Protein AF-A0A143CAZ8-F1 (afdb_monomer)

Radius of gyration: 18.34 Å; Cα contacts (8 Å, |Δi|>4): 83; chains: 1; bounding box: 39×35×57 Å

Mean predicted aligned error: 10.57 Å

Sequence (119 aa):
MKRHLSFVVVAGWGLLNALLLTVLVVYGENTMVYWLWGSVVVVLELAALLVLVSSRAGPDQHVRYRVPDRSAGAVAPAAFGFLLVALSFVYGWWLLAVAGPVLLVAAALAVRGTTAREE

Secondary structure (DSSP, 8-state):
-GGGHHHHHHHHHHHHHHHHHHHHHHTT--HHHHHHHHHHHHHHHHHHHHHHHHHHHS-SS-------GGGHHHHHHHHHHHHHHHHHHHH-GGGHHHHHHHHHHHHHHHHHHHH----

Foldseek 3Di:
DVLLPVLCVLLVVLVVLVVVLVVCVVVVDDPLVNLVSVVVSVVSNVVSVVSVVVSVPDDPDDDPPPDLCQLVVLPVLCVVLVVLVSCCVRVHDVSPVVSVVSNVVSVVSNVRSPPPDDD

pLDDT: mean 81.14, std 13.68, range [37.28, 95.69]

Nearest PDB structures (foldseek):
  3zsu-assembly1_A  TM=3.885E-01  e=9.325E+00  Thermosynechococcus vestitus BP-1

Solvent-accessible surface area (backbone atoms only — not comparable to full-atom values): 6521 Å² total; per-residue (Å²): 117,79,78,46,48,68,27,52,53,36,36,52,52,18,51,53,46,46,53,51,48,50,51,43,58,74,70,64,60,58,72,68,58,51,53,55,53,49,50,52,28,53,51,31,42,52,50,17,52,51,44,46,51,50,54,67,71,50,81,88,74,92,68,90,69,81,68,82,61,49,44,58,78,14,50,61,40,34,54,52,15,54,50,33,51,60,45,18,80,77,78,36,69,72,39,43,73,58,17,50,59,36,36,49,50,14,50,52,37,36,52,58,35,68,64,77,66,93,127

Structure (mmCIF, N/CA/C/O backbone):
data_AF-A0A143CAZ8-F1
#
_entry.id   AF-A0A143CAZ8-F1
#
loop_
_atom_site.group_PDB
_atom_site.id
_atom_site.type_symbol
_atom_site.label_atom_id
_atom_site.label_alt_id
_atom_site.label_comp_id
_atom_site.label_asym_id
_atom_site.label_entity_id
_atom_site.label_seq_id
_atom_site.pdbx_PDB_ins_code
_atom_site.Cartn_x
_atom_site.Cartn_y
_atom_site.Cartn_z
_atom_site.occupancy
_atom_site.B_iso_or_equiv
_atom_site.auth_seq_id
_atom_site.auth_comp_id
_atom_site.auth_asym_id
_atom_site.auth_atom_id
_atom_site.pdbx_PDB_model_num
ATOM 1 N N . MET A 1 1 ? 18.194 -15.997 3.824 1.00 51.91 1 MET A N 1
ATOM 2 C CA . MET A 1 1 ? 17.493 -15.002 4.677 1.00 51.91 1 MET A CA 1
ATOM 3 C C . MET A 1 1 ? 17.522 -13.572 4.125 1.00 51.91 1 MET A C 1
ATOM 5 O O . MET A 1 1 ? 16.481 -12.935 4.155 1.00 51.91 1 MET A O 1
ATOM 9 N N . LYS A 1 2 ? 18.635 -13.061 3.563 1.00 58.47 2 LYS A N 1
ATOM 10 C CA . LYS A 1 2 ? 18.715 -11.672 3.039 1.00 58.47 2 LYS A CA 1
ATOM 11 C C . LYS A 1 2 ? 17.660 -11.312 1.969 1.00 58.47 2 LYS A C 1
ATOM 13 O O . LYS A 1 2 ? 17.234 -10.168 1.905 1.00 58.47 2 LYS A O 1
ATOM 18 N N . ARG A 1 3 ? 17.194 -12.290 1.180 1.00 61.84 3 ARG A N 1
ATOM 19 C CA . ARG A 1 3 ? 16.249 -12.115 0.054 1.00 61.84 3 ARG A CA 1
ATOM 20 C C . ARG A 1 3 ? 14.843 -11.631 0.459 1.00 61.84 3 ARG A C 1
ATOM 22 O O . ARG A 1 3 ? 14.138 -11.063 -0.368 1.00 61.84 3 ARG A O 1
ATOM 29 N N . HIS A 1 4 ? 14.456 -11.818 1.724 1.00 72.06 4 HIS A N 1
ATOM 30 C CA . HIS A 1 4 ? 13.154 -11.390 2.254 1.00 72.06 4 HIS A CA 1
ATOM 31 C C . HIS A 1 4 ? 13.267 -10.264 3.284 1.00 72.06 4 HIS A C 1
ATOM 33 O O . HIS A 1 4 ? 12.268 -9.917 3.900 1.00 72.06 4 HIS A O 1
ATOM 39 N N . LEU A 1 5 ? 14.455 -9.684 3.484 1.00 80.31 5 LEU A N 1
ATOM 40 C CA . LEU A 1 5 ? 14.646 -8.657 4.508 1.00 80.31 5 LEU A CA 1
ATOM 41 C C . LEU A 1 5 ? 13.765 -7.429 4.235 1.00 80.31 5 LEU A C 1
ATOM 43 O O . LEU A 1 5 ? 13.104 -6.944 5.143 1.00 80.31 5 LEU A O 1
ATOM 47 N N . SER A 1 6 ? 13.657 -7.009 2.972 1.00 79.62 6 SER A N 1
ATOM 48 C CA . SER A 1 6 ? 12.751 -5.930 2.559 1.00 79.62 6 SER A CA 1
ATOM 49 C C . SER A 1 6 ? 11.281 -6.263 2.829 1.00 79.62 6 SER A C 1
ATOM 51 O O . SER A 1 6 ? 10.556 -5.419 3.339 1.00 79.62 6 SER A O 1
ATOM 53 N N . PHE A 1 7 ? 10.849 -7.500 2.556 1.00 84.38 7 PHE A N 1
ATOM 54 C CA . PHE A 1 7 ? 9.494 -7.953 2.889 1.00 84.38 7 PHE A CA 1
ATOM 55 C C . PHE A 1 7 ? 9.236 -7.880 4.397 1.00 84.38 7 PHE A C 1
ATOM 57 O O . PHE A 1 7 ? 8.233 -7.313 4.812 1.00 84.38 7 PHE A O 1
ATOM 64 N N . VAL A 1 8 ? 10.155 -8.409 5.210 1.00 86.62 8 VAL A N 1
ATOM 65 C CA . VAL A 1 8 ? 10.025 -8.426 6.675 1.00 86.62 8 VAL A CA 1
ATOM 66 C C . VAL A 1 8 ? 9.945 -7.009 7.239 1.00 86.62 8 VAL A C 1
ATOM 68 O O . VAL A 1 8 ? 9.150 -6.768 8.139 1.00 86.62 8 VAL A O 1
ATOM 71 N N . VAL A 1 9 ? 10.720 -6.064 6.700 1.00 86.75 9 VAL A N 1
ATOM 72 C CA . VAL A 1 9 ? 10.666 -4.657 7.125 1.00 86.75 9 VAL A CA 1
ATOM 73 C C . VAL A 1 9 ? 9.305 -4.038 6.803 1.00 86.75 9 VAL A C 1
ATOM 75 O O . VAL A 1 9 ? 8.698 -3.432 7.682 1.00 86.75 9 VAL A O 1
ATOM 78 N N . VAL A 1 10 ? 8.802 -4.211 5.577 1.00 87.06 10 VAL A N 1
ATOM 79 C CA . VAL A 1 10 ? 7.518 -3.615 5.165 1.00 87.06 10 VAL A CA 1
ATOM 80 C C . VAL A 1 10 ? 6.341 -4.266 5.901 1.00 87.06 10 VAL A C 1
ATOM 82 O O . VAL A 1 10 ? 5.496 -3.548 6.425 1.00 87.06 10 VAL A O 1
ATOM 85 N N . ALA A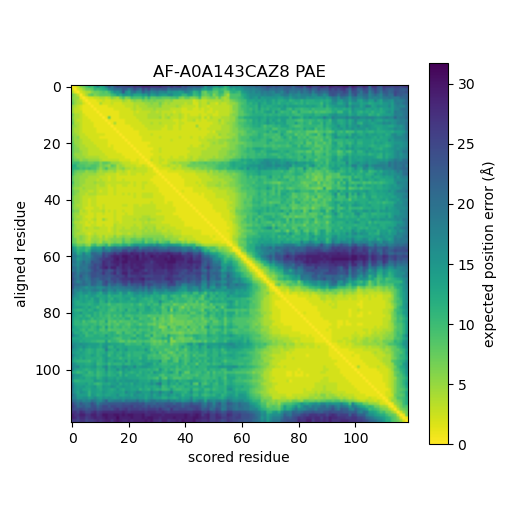 1 11 ? 6.320 -5.597 6.022 1.00 87.94 11 ALA A N 1
ATOM 86 C CA . ALA A 1 11 ? 5.291 -6.327 6.767 1.00 87.94 11 ALA A CA 1
ATOM 87 C C . ALA A 1 11 ? 5.333 -6.011 8.270 1.00 87.94 11 ALA A C 1
ATOM 89 O O . ALA A 1 11 ? 4.304 -5.776 8.892 1.00 87.94 11 ALA A O 1
ATOM 90 N N . GLY A 1 12 ? 6.527 -5.950 8.868 1.00 89.81 12 GLY A N 1
ATOM 91 C CA . GLY A 1 12 ? 6.685 -5.566 10.272 1.00 89.81 12 GLY A CA 1
ATOM 92 C C . GLY A 1 12 ? 6.188 -4.145 10.539 1.00 89.81 12 GLY A C 1
ATOM 93 O O . GLY A 1 12 ? 5.535 -3.895 11.551 1.00 89.81 12 GLY A O 1
ATOM 94 N N . TRP A 1 13 ? 6.437 -3.223 9.606 1.00 90.19 13 TRP A N 1
ATOM 95 C CA . TRP A 1 13 ? 5.903 -1.867 9.678 1.00 90.19 13 TRP A CA 1
ATOM 96 C C . TRP A 1 13 ? 4.374 -1.833 9.527 1.00 90.19 13 TRP A C 1
ATOM 98 O O . TRP A 1 13 ? 3.707 -1.141 10.297 1.00 90.19 13 TRP A O 1
ATOM 108 N N . GLY A 1 14 ? 3.807 -2.604 8.593 1.00 90.88 14 GLY A N 1
ATOM 109 C CA . GLY A 1 14 ? 2.357 -2.775 8.428 1.00 90.88 14 GLY A CA 1
ATOM 110 C C . GLY A 1 14 ? 1.677 -3.285 9.700 1.00 90.88 14 GLY A C 1
ATOM 111 O O . GLY A 1 14 ? 0.751 -2.649 10.205 1.00 90.88 14 GLY A O 1
ATOM 112 N N . LEU A 1 15 ? 2.222 -4.346 10.298 1.00 92.00 15 LEU A N 1
ATOM 113 C CA . LEU A 1 15 ? 1.742 -4.923 11.556 1.00 92.00 15 LEU A CA 1
ATOM 114 C C . LEU A 1 15 ? 1.800 -3.943 12.732 1.00 92.00 15 LEU A C 1
ATOM 116 O O . LEU A 1 15 ? 0.849 -3.868 13.511 1.00 92.00 15 LEU A O 1
ATOM 120 N N . LEU A 1 16 ? 2.879 -3.165 12.864 1.00 92.69 16 LEU A N 1
ATOM 121 C CA . LEU A 1 16 ? 2.966 -2.134 13.901 1.00 92.69 16 LEU A CA 1
ATOM 122 C C . LEU A 1 16 ? 1.857 -1.085 13.732 1.00 92.69 16 LEU A C 1
ATOM 124 O O . LEU A 1 16 ? 1.221 -0.694 14.710 1.00 92.69 16 LEU A O 1
ATOM 128 N N . ASN A 1 17 ? 1.580 -0.667 12.494 1.00 92.88 17 ASN A N 1
ATOM 129 C CA . ASN A 1 17 ? 0.487 0.261 12.209 1.00 92.88 17 ASN A CA 1
ATOM 130 C C . ASN A 1 17 ? -0.889 -0.369 12.482 1.00 92.88 17 ASN A C 1
ATOM 132 O O . ASN A 1 17 ? -1.774 0.315 12.987 1.00 92.88 17 ASN A O 1
ATOM 136 N N . ALA A 1 18 ? -1.070 -1.667 12.223 1.00 91.19 18 ALA A N 1
ATOM 137 C CA . ALA A 1 18 ? -2.299 -2.385 12.566 1.00 91.19 18 ALA A CA 1
ATOM 138 C C . ALA A 1 18 ? -2.530 -2.442 14.087 1.00 91.1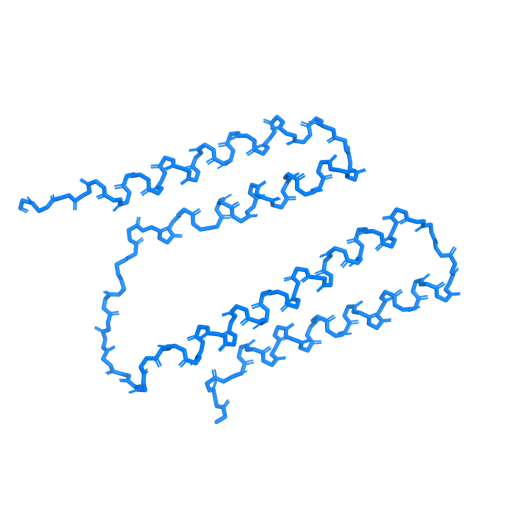9 18 ALA A C 1
ATOM 140 O O . ALA A 1 18 ? -3.658 -2.292 14.563 1.00 91.19 18 ALA A O 1
ATOM 141 N N . LEU A 1 19 ? -1.455 -2.600 14.864 1.00 94.81 19 LEU A N 1
ATOM 142 C CA . LEU A 1 19 ? -1.517 -2.548 16.322 1.00 94.81 19 LEU A CA 1
ATOM 1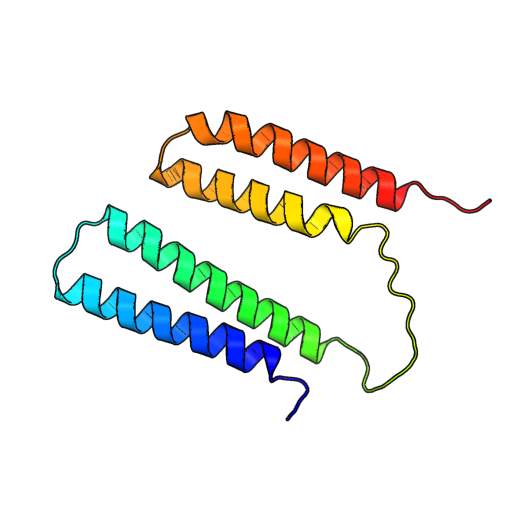43 C C . LEU A 1 19 ? -1.913 -1.149 16.810 1.00 94.81 19 LEU A C 1
ATOM 145 O O . LEU A 1 19 ? -2.796 -1.028 17.656 1.00 94.81 19 LEU A O 1
ATOM 149 N N . LEU A 1 20 ? -1.338 -0.091 16.234 1.00 90.75 20 LEU A N 1
ATOM 150 C CA . LEU A 1 20 ? -1.735 1.288 16.539 1.00 90.75 20 LEU A CA 1
ATOM 151 C C . LEU A 1 20 ? -3.193 1.572 16.151 1.00 90.75 20 LEU A C 1
ATOM 153 O O . LEU A 1 20 ? -3.923 2.173 16.935 1.00 90.75 20 LEU A O 1
ATOM 157 N N . LEU A 1 21 ? -3.656 1.077 15.000 1.00 92.38 21 LEU A N 1
ATOM 158 C CA . LEU A 1 21 ? -5.067 1.152 14.615 1.00 92.38 21 LEU A CA 1
ATOM 159 C C . LEU A 1 21 ? -5.964 0.451 15.643 1.00 92.38 21 LEU A C 1
ATOM 161 O O . LEU A 1 21 ? -7.004 0.987 16.011 1.00 92.38 21 LEU A O 1
ATOM 165 N N . THR A 1 22 ? -5.549 -0.709 16.157 1.00 92.50 22 THR A N 1
ATOM 166 C CA . THR A 1 22 ? -6.289 -1.418 17.213 1.00 92.50 22 THR A CA 1
ATOM 167 C C . THR A 1 22 ? -6.401 -0.566 18.480 1.00 92.50 22 THR A C 1
ATOM 169 O O . THR A 1 22 ? -7.473 -0.496 19.077 1.00 92.50 22 THR A O 1
ATOM 172 N N . VAL A 1 23 ? -5.332 0.143 18.863 1.00 94.00 23 VAL A N 1
ATOM 173 C CA . VAL A 1 23 ? -5.366 1.092 19.988 1.00 94.00 23 VAL A CA 1
ATOM 174 C C . VAL A 1 23 ? -6.369 2.219 19.725 1.00 94.00 23 VAL A C 1
ATOM 176 O O . VAL A 1 23 ? -7.182 2.507 20.597 1.00 94.00 23 VAL A O 1
ATOM 179 N N . LEU A 1 24 ? -6.378 2.809 18.524 1.00 92.88 24 LEU A N 1
ATOM 180 C CA . LEU A 1 24 ? -7.353 3.847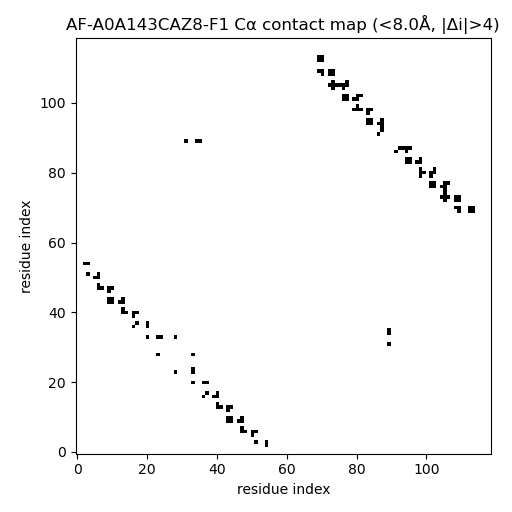 18.152 1.00 92.88 24 LEU A CA 1
ATOM 181 C C . LEU A 1 24 ? -8.799 3.331 18.226 1.00 92.88 24 LEU A C 1
ATOM 183 O O . LEU A 1 24 ? -9.700 4.056 18.651 1.00 92.88 24 LEU A O 1
ATOM 187 N N . VAL A 1 25 ? -9.027 2.073 17.839 1.00 93.38 25 VAL A N 1
ATOM 188 C CA . VAL A 1 25 ? -10.340 1.422 17.956 1.00 93.38 25 VAL A CA 1
ATOM 189 C C . VAL A 1 25 ? -10.761 1.296 19.419 1.00 93.38 25 VAL A C 1
ATOM 191 O O . VAL A 1 25 ? -11.879 1.669 19.763 1.00 93.38 25 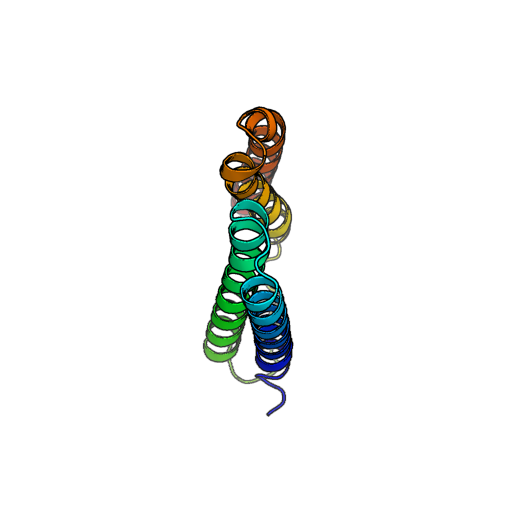VAL A O 1
ATOM 194 N N . VAL A 1 26 ? -9.863 0.846 20.301 1.00 95.69 26 VAL A N 1
ATOM 195 C CA . VAL A 1 26 ? -10.132 0.744 21.748 1.00 95.69 26 VAL A CA 1
ATOM 196 C C . VAL A 1 26 ? -10.400 2.115 22.376 1.00 95.69 26 VAL A C 1
ATOM 198 O O . VAL A 1 26 ? -11.254 2.228 23.251 1.00 95.69 26 VAL A O 1
ATOM 201 N N . TYR A 1 27 ? -9.713 3.159 21.909 1.00 94.62 27 TYR A N 1
ATOM 202 C CA . TYR A 1 27 ? -9.935 4.537 22.352 1.00 94.62 27 TYR A CA 1
ATOM 203 C C . TYR A 1 27 ? -11.261 5.145 21.867 1.00 94.62 27 TYR A C 1
ATOM 205 O O . TYR A 1 27 ? -11.631 6.220 22.335 1.00 94.62 27 TYR A O 1
ATOM 213 N N . GLY A 1 28 ? -11.993 4.477 20.970 1.00 92.50 28 GLY A N 1
ATOM 214 C CA . GLY A 1 28 ? -13.286 4.962 20.484 1.00 92.50 28 GLY A CA 1
ATOM 215 C C . GLY A 1 28 ? -13.184 6.192 19.580 1.00 92.50 28 GLY A C 1
ATOM 216 O O . GLY A 1 28 ? -14.092 7.020 19.567 1.00 92.50 28 GLY A O 1
ATOM 217 N N . GLU A 1 29 ? -12.075 6.328 18.850 1.00 93.19 29 GLU A N 1
ATOM 218 C CA . GLU A 1 29 ? -11.900 7.375 17.841 1.00 93.19 29 GLU A CA 1
ATOM 219 C C . GLU A 1 29 ? -12.982 7.391 16.749 1.00 93.19 29 GLU A C 1
ATOM 221 O O . GLU A 1 29 ? -13.784 6.471 16.575 1.00 93.19 29 GLU A O 1
ATOM 226 N N . ASN A 1 30 ? -13.022 8.478 15.980 1.00 90.94 30 ASN A N 1
ATOM 227 C CA . ASN A 1 30 ? -14.050 8.628 14.956 1.00 90.94 30 ASN A CA 1
ATOM 228 C C . ASN A 1 30 ? -13.843 7.682 13.749 1.00 90.94 30 ASN A C 1
ATOM 230 O O . ASN A 1 30 ? -12.735 7.260 13.408 1.00 90.94 30 ASN A O 1
ATOM 234 N N . THR A 1 31 ? -14.932 7.399 13.029 1.00 90.00 31 THR A N 1
ATOM 235 C CA . THR A 1 31 ? -14.932 6.501 11.860 1.00 90.00 31 THR A CA 1
ATOM 236 C C . THR A 1 31 ? -13.991 6.960 10.741 1.00 90.00 31 THR A C 1
ATOM 238 O O . THR A 1 31 ? -13.415 6.131 10.040 1.00 90.00 31 THR A O 1
ATOM 241 N N . MET A 1 32 ? -13.805 8.271 10.565 1.00 87.81 32 MET A N 1
ATOM 242 C CA . MET A 1 32 ? -12.923 8.823 9.532 1.00 87.81 32 MET A CA 1
ATOM 243 C C . MET A 1 32 ? -11.447 8.523 9.824 1.00 87.81 32 MET A C 1
ATOM 245 O O . MET A 1 32 ? -10.700 8.185 8.905 1.00 87.81 32 MET A O 1
ATOM 249 N N . VAL A 1 33 ? -11.041 8.561 11.096 1.00 88.00 33 VAL A N 1
ATOM 250 C CA . VAL A 1 33 ? -9.704 8.163 11.553 1.00 88.00 33 VAL A CA 1
ATOM 251 C C . VAL A 1 33 ? -9.467 6.686 11.253 1.00 88.00 33 VAL A C 1
ATOM 253 O O . VAL A 1 33 ? -8.415 6.352 10.710 1.00 88.00 33 VAL A O 1
ATOM 256 N N . TYR A 1 34 ? -10.446 5.813 11.512 1.00 90.12 34 TYR A N 1
ATOM 257 C CA . TYR A 1 34 ? -10.327 4.384 11.203 1.00 90.12 34 TYR A CA 1
ATOM 258 C C . TYR A 1 34 ? -10.152 4.110 9.713 1.00 90.12 34 TYR A C 1
ATOM 260 O O . TYR A 1 34 ? -9.311 3.294 9.348 1.00 90.12 34 TYR A O 1
ATOM 268 N N . TRP A 1 35 ? -10.895 4.801 8.846 1.00 89.06 35 TRP A N 1
ATOM 269 C CA . TRP A 1 35 ? -10.730 4.653 7.399 1.00 89.06 35 TRP A CA 1
ATOM 270 C C . TRP A 1 35 ? -9.362 5.129 6.924 1.00 89.06 35 TRP A C 1
ATOM 272 O O . TRP A 1 35 ? -8.709 4.437 6.143 1.00 89.06 35 TRP A O 1
ATOM 282 N N . LEU A 1 36 ? -8.903 6.278 7.421 1.00 86.38 36 LEU A N 1
ATOM 283 C CA . LEU A 1 36 ? -7.610 6.829 7.040 1.00 86.38 36 LEU A CA 1
ATOM 284 C C . LEU A 1 36 ? -6.469 5.906 7.484 1.00 86.38 36 LEU A C 1
ATOM 286 O O . LEU A 1 36 ? -5.676 5.463 6.656 1.00 86.38 36 LEU A O 1
ATOM 290 N N . TRP A 1 37 ? -6.425 5.551 8.768 1.00 89.38 37 TRP A N 1
ATOM 291 C CA . TRP A 1 37 ? -5.396 4.662 9.308 1.00 89.38 37 TRP A CA 1
ATOM 292 C C . TRP A 1 37 ? -5.487 3.243 8.743 1.00 89.38 37 TRP A C 1
ATOM 294 O O . TRP A 1 37 ? -4.470 2.659 8.371 1.00 89.38 37 TRP A O 1
ATOM 304 N N . GLY A 1 38 ? -6.698 2.702 8.617 1.00 90.19 38 GLY A N 1
ATOM 305 C CA . GLY A 1 38 ? -6.943 1.393 8.016 1.00 90.19 38 GLY A CA 1
ATOM 306 C C . GLY A 1 38 ? -6.460 1.319 6.573 1.00 90.19 38 GLY A C 1
ATOM 307 O O . GLY A 1 38 ? -5.819 0.340 6.196 1.00 90.19 38 GLY A O 1
ATOM 308 N N . SER A 1 39 ? -6.673 2.375 5.781 1.00 87.19 39 SER A N 1
ATOM 309 C CA . SER A 1 39 ? -6.173 2.427 4.403 1.00 87.19 39 SER A CA 1
ATOM 310 C C . SER A 1 39 ? -4.643 2.365 4.333 1.00 87.19 39 SER A C 1
ATOM 312 O O . SER A 1 39 ? -4.104 1.651 3.489 1.00 87.19 39 SER A O 1
ATOM 314 N N . VAL A 1 40 ? -3.934 3.022 5.260 1.00 88.50 40 VAL A N 1
ATOM 315 C CA . VAL A 1 40 ? -2.465 2.973 5.343 1.00 88.50 40 VAL A CA 1
ATOM 316 C C . VAL A 1 40 ? -1.984 1.558 5.655 1.00 88.50 40 VAL A C 1
ATOM 318 O O . VAL A 1 40 ? -1.084 1.062 4.979 1.00 88.50 40 VAL A O 1
ATOM 321 N N . VAL A 1 41 ? -2.606 0.885 6.629 1.00 91.62 41 VAL A N 1
ATOM 322 C CA . VAL A 1 41 ? -2.285 -0.512 6.970 1.00 91.62 41 VAL A CA 1
ATOM 323 C C . VAL A 1 41 ? -2.469 -1.418 5.753 1.00 91.62 41 VAL A C 1
ATOM 325 O O . VAL A 1 41 ? -1.559 -2.162 5.397 1.00 91.62 41 VAL A O 1
ATOM 328 N N . VAL A 1 42 ? -3.608 -1.307 5.062 1.00 89.19 42 VAL A N 1
ATOM 329 C CA . VAL A 1 42 ? -3.892 -2.101 3.856 1.00 89.19 42 VAL A CA 1
ATOM 330 C C . VAL A 1 42 ? -2.848 -1.853 2.766 1.00 89.19 42 VAL A C 1
ATOM 332 O O . VAL A 1 42 ? -2.342 -2.805 2.176 1.00 89.19 42 VAL A O 1
ATOM 335 N N . VAL A 1 43 ? -2.478 -0.595 2.510 1.00 86.94 43 VAL A N 1
ATOM 336 C CA . VAL A 1 43 ? -1.454 -0.251 1.509 1.00 86.94 43 VAL A CA 1
ATOM 337 C C . VAL A 1 43 ? -0.093 -0.852 1.868 1.00 86.94 43 VAL A C 1
ATOM 339 O O . VAL A 1 43 ? 0.588 -1.372 0.983 1.00 86.94 43 VAL A O 1
ATOM 342 N N . LEU A 1 44 ? 0.302 -0.823 3.144 1.00 88.25 44 LEU A N 1
ATOM 343 C CA . LEU A 1 44 ? 1.564 -1.410 3.602 1.00 88.25 44 LEU A CA 1
ATOM 344 C C . LEU A 1 44 ? 1.589 -2.932 3.428 1.00 88.25 44 LEU A C 1
ATOM 346 O O . LEU A 1 44 ? 2.580 -3.465 2.932 1.00 88.25 44 LEU A O 1
ATOM 350 N N . GLU A 1 45 ? 0.501 -3.626 3.759 1.00 89.00 45 GLU A N 1
ATOM 351 C CA . GLU A 1 45 ? 0.406 -5.079 3.574 1.00 89.00 45 GLU A CA 1
ATOM 352 C C . GLU A 1 45 ? 0.408 -5.465 2.089 1.00 89.00 45 GLU A C 1
ATOM 354 O O . GLU A 1 45 ? 1.115 -6.388 1.681 1.00 89.00 45 GLU A O 1
ATOM 359 N N . LEU A 1 46 ? -0.299 -4.714 1.238 1.00 89.00 46 LEU A N 1
ATOM 360 C CA . LEU A 1 46 ? -0.240 -4.911 -0.213 1.00 89.00 46 LEU A CA 1
ATOM 361 C C . LEU A 1 46 ? 1.176 -4.678 -0.754 1.00 89.00 46 LEU A C 1
ATOM 363 O O . LEU A 1 46 ? 1.663 -5.472 -1.560 1.00 89.00 46 LEU A O 1
ATOM 367 N N . ALA A 1 47 ? 1.870 -3.635 -0.290 1.00 85.06 47 ALA A N 1
ATOM 368 C CA . ALA A 1 47 ? 3.260 -3.384 -0.655 1.00 85.06 47 ALA A CA 1
ATOM 369 C C . ALA A 1 47 ? 4.182 -4.521 -0.189 1.00 85.06 47 ALA A C 1
ATOM 371 O O . ALA A 1 47 ? 5.040 -4.961 -0.954 1.00 85.06 47 ALA A O 1
ATOM 372 N N . ALA A 1 48 ? 3.982 -5.050 1.021 1.00 87.75 48 ALA A N 1
ATOM 373 C CA . ALA A 1 48 ? 4.719 -6.207 1.512 1.00 87.75 48 ALA A CA 1
ATOM 374 C C . ALA A 1 48 ? 4.497 -7.423 0.600 1.00 87.75 48 ALA A C 1
ATOM 376 O O . ALA A 1 48 ? 5.461 -8.043 0.152 1.00 87.75 48 ALA A O 1
ATOM 377 N N . LEU A 1 49 ? 3.248 -7.732 0.242 1.00 88.00 49 LEU A N 1
ATOM 378 C CA . LEU A 1 49 ? 2.929 -8.829 -0.674 1.00 88.00 49 LEU A CA 1
ATOM 379 C C . LEU A 1 49 ? 3.581 -8.644 -2.048 1.00 88.00 49 LEU A C 1
ATOM 381 O O . LEU A 1 49 ? 4.177 -9.587 -2.569 1.00 88.00 49 LEU A O 1
ATOM 385 N N . LEU A 1 50 ? 3.543 -7.434 -2.611 1.00 86.62 50 LEU A N 1
ATOM 386 C CA . LEU A 1 50 ? 4.214 -7.119 -3.874 1.00 86.62 50 LEU A CA 1
ATOM 387 C C . LEU A 1 50 ? 5.731 -7.319 -3.779 1.00 86.62 50 LEU A C 1
ATOM 389 O O . LEU A 1 50 ? 6.329 -7.917 -4.674 1.00 86.62 50 LEU A O 1
ATOM 393 N N . VAL A 1 51 ? 6.353 -6.885 -2.679 1.00 83.31 51 VAL A N 1
ATOM 394 C CA . VAL A 1 51 ? 7.779 -7.120 -2.417 1.00 83.31 51 VAL A CA 1
ATOM 395 C C . VAL A 1 51 ? 8.065 -8.613 -2.289 1.00 83.31 51 VAL A C 1
ATOM 397 O O . VAL A 1 51 ? 9.041 -9.088 -2.858 1.00 83.31 51 VAL A O 1
ATOM 400 N N . LEU A 1 52 ? 7.216 -9.385 -1.609 1.00 85.12 52 LEU A N 1
ATOM 401 C CA . LEU A 1 52 ? 7.385 -10.832 -1.481 1.00 85.12 52 LEU A CA 1
ATOM 402 C C . LEU A 1 52 ? 7.302 -11.537 -2.838 1.00 85.12 52 LEU A C 1
ATOM 404 O O . LEU A 1 52 ? 8.140 -12.392 -3.132 1.00 85.12 52 LEU A O 1
ATOM 408 N N . VAL A 1 53 ? 6.312 -11.176 -3.658 1.00 86.12 53 VAL A N 1
ATOM 409 C CA . VAL A 1 53 ? 6.144 -11.703 -5.018 1.00 86.12 53 VAL A CA 1
ATOM 410 C C . VAL A 1 53 ? 7.356 -11.342 -5.875 1.00 86.12 53 VAL A C 1
ATOM 412 O O . VAL A 1 53 ? 7.942 -12.230 -6.489 1.00 86.12 53 VAL A O 1
ATOM 415 N N . SER A 1 54 ? 7.801 -10.084 -5.842 1.00 80.00 54 SER A N 1
ATOM 416 C CA . SER A 1 54 ? 8.998 -9.618 -6.553 1.00 80.00 54 SER A CA 1
ATOM 417 C C . SER A 1 54 ? 10.260 -10.370 -6.112 1.00 80.00 54 SER A C 1
ATOM 419 O O . SER A 1 54 ? 10.992 -10.923 -6.936 1.00 80.00 54 SER A O 1
ATOM 421 N N . SER A 1 55 ? 10.469 -10.512 -4.799 1.00 77.19 55 SER A N 1
ATOM 422 C CA . SER A 1 55 ? 11.582 -11.271 -4.228 1.00 77.19 55 SER A CA 1
ATOM 423 C C . SER A 1 55 ? 11.572 -12.738 -4.655 1.00 77.19 55 SER A C 1
ATOM 425 O O . SER A 1 55 ? 12.649 -13.315 -4.798 1.00 77.19 55 SER A O 1
ATOM 427 N N . ARG A 1 56 ? 10.396 -13.354 -4.845 1.00 80.00 56 ARG A N 1
ATOM 428 C CA . ARG A 1 56 ? 10.250 -14.750 -5.299 1.00 80.00 56 ARG A CA 1
ATOM 429 C C . ARG A 1 56 ? 10.416 -14.907 -6.813 1.00 80.00 56 ARG A C 1
ATOM 431 O O . ARG A 1 56 ? 10.951 -15.924 -7.236 1.00 80.00 56 ARG A O 1
ATOM 438 N N . ALA A 1 57 ? 9.999 -13.918 -7.601 1.00 74.69 57 ALA A N 1
ATOM 439 C CA . ALA A 1 57 ? 10.064 -13.946 -9.064 1.00 74.69 57 ALA A CA 1
ATOM 440 C C . ALA A 1 57 ? 11.456 -13.611 -9.635 1.00 74.69 57 ALA A C 1
ATOM 442 O O . ALA A 1 57 ? 11.742 -13.941 -10.783 1.00 74.69 57 ALA A O 1
ATOM 443 N N . GLY A 1 58 ? 12.328 -12.957 -8.859 1.00 61.62 58 GLY A N 1
ATOM 444 C CA . GLY A 1 58 ? 13.680 -12.611 -9.309 1.00 61.62 58 GLY A CA 1
ATOM 445 C C . GLY A 1 58 ? 14.615 -13.831 -9.446 1.00 61.62 58 GLY A C 1
ATOM 446 O O . GLY A 1 58 ? 14.578 -14.714 -8.591 1.00 61.62 58 GLY A O 1
ATOM 447 N N . PRO A 1 59 ? 15.483 -13.903 -10.471 1.00 59.62 59 PRO A N 1
ATOM 448 C CA . PRO A 1 59 ? 16.489 -14.961 -10.586 1.00 59.62 59 PRO A CA 1
ATOM 449 C C . PRO A 1 59 ? 17.485 -14.947 -9.412 1.00 59.62 59 PRO A C 1
ATOM 451 O O . PRO A 1 59 ? 17.862 -13.889 -8.899 1.00 59.62 59 PRO A O 1
ATOM 454 N N . ASP A 1 60 ? 17.922 -16.135 -8.984 1.00 55.78 60 ASP A N 1
ATOM 455 C CA . ASP A 1 60 ? 18.972 -16.296 -7.979 1.00 55.78 60 ASP A CA 1
ATOM 456 C C . ASP A 1 60 ? 20.323 -15.820 -8.545 1.00 55.78 60 ASP A C 1
ATOM 458 O O . ASP A 1 60 ? 20.921 -16.475 -9.385 1.00 55.78 60 ASP A O 1
ATOM 462 N N . GLN A 1 61 ? 20.808 -14.686 -8.028 1.00 53.94 61 GLN A N 1
ATOM 463 C CA . GLN A 1 61 ? 22.179 -14.155 -8.137 1.00 53.94 61 GLN A CA 1
ATOM 464 C C . GLN A 1 61 ? 22.629 -13.430 -9.434 1.00 53.94 61 GLN A C 1
ATOM 466 O O . GLN A 1 61 ? 22.705 -13.971 -10.527 1.00 53.94 61 GLN A O 1
ATOM 471 N N . HIS A 1 62 ? 23.067 -12.180 -9.217 1.00 50.97 62 HIS A N 1
ATOM 472 C CA . HIS A 1 62 ? 24.290 -11.526 -9.728 1.00 50.97 62 HIS A CA 1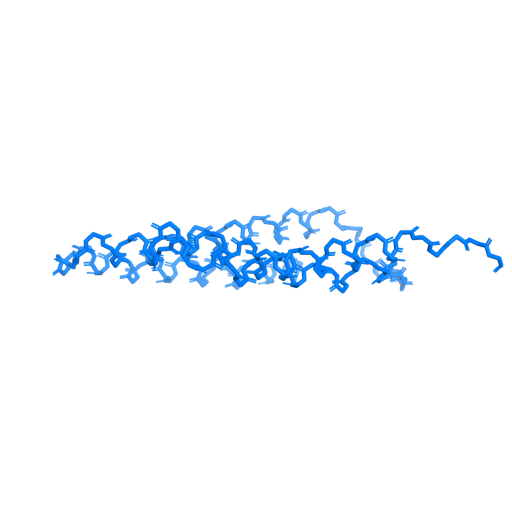
ATOM 473 C C . HIS A 1 62 ? 24.672 -11.591 -11.215 1.00 50.97 62 HIS A C 1
ATOM 475 O O . HIS A 1 62 ? 25.857 -11.529 -11.539 1.00 50.97 62 HIS A O 1
ATOM 481 N N . VAL A 1 63 ? 23.724 -11.548 -12.142 1.00 54.12 63 VAL A N 1
ATOM 482 C CA . VAL A 1 63 ? 24.031 -10.918 -13.434 1.00 54.12 63 VAL A CA 1
ATOM 483 C C . VAL A 1 63 ? 23.738 -9.433 -13.259 1.00 54.12 63 VAL A C 1
ATOM 485 O O . VAL A 1 63 ? 22.666 -9.088 -12.764 1.00 54.12 63 VAL A O 1
ATOM 488 N N . ARG A 1 64 ? 24.684 -8.542 -13.602 1.00 56.38 64 ARG A N 1
ATOM 489 C CA . ARG A 1 64 ? 24.414 -7.101 -13.768 1.00 56.38 64 ARG A CA 1
ATOM 490 C C . ARG A 1 64 ? 23.362 -6.957 -14.866 1.00 56.38 64 ARG A C 1
ATOM 492 O O . ARG A 1 64 ? 23.678 -6.704 -16.024 1.00 56.38 64 ARG A O 1
ATOM 499 N N . TYR A 1 65 ? 22.110 -7.180 -14.508 1.00 52.38 65 TYR A N 1
ATOM 500 C CA . TYR A 1 65 ? 20.991 -6.957 -15.383 1.00 52.38 65 TYR A CA 1
ATOM 501 C C . TYR A 1 65 ? 20.831 -5.444 -15.426 1.00 52.38 65 TYR A C 1
ATOM 503 O O . TYR A 1 65 ? 20.489 -4.818 -14.421 1.00 52.38 65 TYR A O 1
ATOM 511 N N . ARG A 1 66 ? 21.149 -4.832 -16.570 1.00 60.72 66 ARG A N 1
ATOM 512 C CA . ARG A 1 66 ? 20.638 -3.496 -16.871 1.00 60.72 66 ARG A CA 1
ATOM 513 C C . ARG A 1 66 ? 19.130 -3.660 -16.978 1.00 60.72 66 ARG A C 1
ATOM 515 O O . ARG A 1 66 ? 18.622 -4.058 -18.021 1.00 60.72 66 ARG A O 1
ATOM 522 N N . VAL A 1 67 ? 18.435 -3.438 -15.867 1.00 59.75 67 VAL A N 1
ATOM 523 C CA . VAL A 1 67 ? 16.983 -3.302 -15.866 1.00 59.75 67 VAL A CA 1
ATOM 524 C C . VAL A 1 67 ? 16.665 -2.190 -16.867 1.00 59.75 67 VAL A C 1
ATOM 526 O O . VAL A 1 67 ? 17.292 -1.129 -16.799 1.00 59.75 67 VAL A O 1
ATOM 529 N N . PRO A 1 68 ? 15.768 -2.413 -17.839 1.00 56.09 68 PRO A N 1
ATOM 530 C CA . PRO A 1 68 ? 15.286 -1.332 -18.678 1.00 56.09 68 PRO A CA 1
ATOM 531 C C . PRO A 1 68 ? 14.557 -0.313 -17.790 1.00 56.09 68 PRO A C 1
ATOM 533 O O . PRO A 1 68 ? 13.371 -0.444 -17.516 1.00 56.09 68 PRO A O 1
ATOM 536 N N . ASP A 1 69 ? 15.270 0.722 -17.344 1.00 63.09 69 ASP A N 1
ATOM 537 C CA . ASP A 1 69 ? 14.764 1.802 -16.475 1.00 63.09 69 ASP A CA 1
ATOM 538 C C . ASP A 1 69 ? 13.743 2.719 -17.170 1.00 63.09 69 ASP A C 1
ATOM 540 O O . ASP A 1 69 ? 13.266 3.704 -16.607 1.00 63.09 69 ASP A O 1
ATOM 544 N N . ARG A 1 70 ? 13.387 2.401 -18.418 1.00 61.59 70 ARG A N 1
ATOM 545 C CA . ARG A 1 70 ? 12.623 3.279 -19.306 1.00 61.59 70 ARG A CA 1
ATOM 546 C C . ARG A 1 70 ? 11.224 3.595 -18.762 1.00 61.59 70 ARG A C 1
ATOM 548 O O . ARG A 1 70 ? 10.718 4.675 -19.037 1.00 61.59 70 ARG A O 1
ATOM 555 N N . SER A 1 71 ? 10.624 2.707 -17.962 1.00 61.78 71 SER A N 1
ATOM 556 C CA . SER A 1 71 ? 9.323 2.924 -17.307 1.00 61.78 71 SER A CA 1
ATOM 557 C C . SER A 1 71 ? 9.402 3.147 -15.792 1.00 61.78 71 SER A C 1
ATOM 559 O O . SER A 1 71 ? 8.389 3.500 -15.186 1.00 61.78 71 SER A O 1
ATOM 561 N N . ALA A 1 72 ? 10.579 3.010 -15.167 1.00 69.56 72 ALA A N 1
ATOM 562 C CA . ALA A 1 72 ? 10.734 3.175 -13.718 1.00 69.56 72 ALA A CA 1
ATOM 563 C C . ALA A 1 72 ? 10.334 4.590 -13.262 1.00 69.56 72 ALA A C 1
ATOM 565 O O . ALA A 1 72 ? 9.697 4.760 -12.221 1.00 69.56 72 ALA A O 1
ATOM 566 N N . GLY A 1 73 ? 10.604 5.597 -14.100 1.00 75.44 73 GLY A N 1
ATOM 567 C CA . GLY A 1 73 ? 10.216 6.987 -13.851 1.00 75.44 73 GLY A CA 1
ATOM 568 C C . GLY A 1 73 ? 8.702 7.230 -13.773 1.00 75.44 73 GLY A C 1
ATOM 569 O O . GLY A 1 73 ? 8.285 8.214 -13.170 1.00 75.44 73 GLY A O 1
ATOM 570 N N . ALA A 1 74 ? 7.868 6.341 -14.327 1.00 82.94 74 ALA A N 1
ATOM 571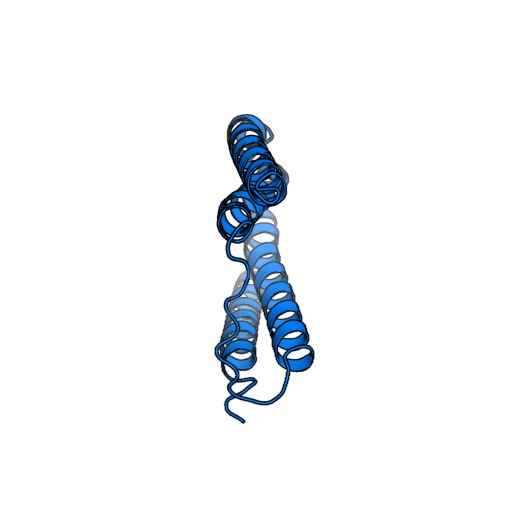 C CA . ALA A 1 74 ? 6.409 6.463 -14.275 1.00 82.94 74 ALA A CA 1
ATOM 572 C C . ALA A 1 74 ? 5.794 5.861 -12.998 1.00 82.94 74 ALA A C 1
ATOM 574 O O . ALA A 1 74 ? 4.675 6.219 -12.631 1.00 82.94 74 ALA A O 1
ATOM 575 N N . VAL A 1 75 ? 6.512 4.970 -12.303 1.00 82.44 75 VAL A N 1
ATOM 576 C CA . VAL A 1 75 ? 5.972 4.193 -11.173 1.00 82.44 75 VAL A CA 1
ATOM 577 C C . VAL A 1 75 ? 5.656 5.085 -9.975 1.00 82.44 75 VAL A C 1
ATOM 579 O O . VAL A 1 75 ? 4.559 5.010 -9.428 1.00 82.44 75 VAL A O 1
ATOM 582 N N . ALA A 1 76 ? 6.589 5.955 -9.584 1.00 82.00 76 ALA A N 1
ATOM 583 C CA . ALA A 1 76 ? 6.397 6.869 -8.459 1.00 82.00 76 ALA A CA 1
ATOM 584 C C . ALA A 1 76 ? 5.225 7.853 -8.670 1.00 82.00 76 ALA A C 1
ATOM 586 O O . ALA A 1 76 ? 4.349 7.909 -7.803 1.00 82.00 76 ALA A O 1
ATOM 587 N N . PRO A 1 77 ? 5.131 8.590 -9.799 1.00 85.38 77 PRO A N 1
ATOM 588 C CA . PRO A 1 77 ? 3.992 9.472 -10.034 1.00 85.38 77 PRO A CA 1
ATOM 589 C C . PRO A 1 77 ? 2.679 8.697 -10.202 1.00 85.38 77 PRO A C 1
ATOM 591 O O . PRO A 1 77 ? 1.657 9.164 -9.713 1.00 85.38 77 PRO A O 1
ATOM 594 N N . ALA A 1 78 ? 2.681 7.496 -10.797 1.00 86.81 78 ALA A N 1
ATOM 595 C CA . ALA A 1 78 ? 1.476 6.665 -10.854 1.00 86.81 78 ALA A CA 1
ATOM 596 C C . ALA A 1 78 ? 0.988 6.290 -9.447 1.00 86.81 78 ALA A C 1
ATOM 598 O O . ALA A 1 78 ? -0.174 6.517 -9.119 1.00 86.81 78 ALA A O 1
ATOM 599 N N . ALA A 1 79 ? 1.881 5.770 -8.600 1.00 85.31 79 ALA A N 1
ATOM 600 C CA . ALA A 1 79 ? 1.557 5.394 -7.227 1.00 85.31 79 ALA A CA 1
ATOM 601 C C . ALA A 1 79 ? 1.023 6.588 -6.421 1.00 85.31 79 ALA A C 1
ATOM 603 O O . ALA A 1 79 ? 0.007 6.465 -5.739 1.00 85.31 79 ALA A O 1
ATOM 604 N N . PHE A 1 80 ? 1.657 7.757 -6.549 1.00 87.06 80 PHE A N 1
ATOM 605 C CA . PHE A 1 80 ? 1.194 8.981 -5.898 1.00 87.06 80 PHE A CA 1
ATOM 606 C C . PHE A 1 80 ? -0.173 9.440 -6.425 1.00 87.06 80 PHE A C 1
ATOM 608 O O . PHE A 1 80 ? -1.055 9.779 -5.641 1.00 87.06 80 PHE A O 1
ATOM 615 N N . GLY A 1 81 ? -0.392 9.391 -7.740 1.00 90.06 81 GLY A N 1
ATOM 616 C CA . GLY A 1 81 ? -1.679 9.721 -8.348 1.00 90.06 81 GLY A CA 1
ATOM 617 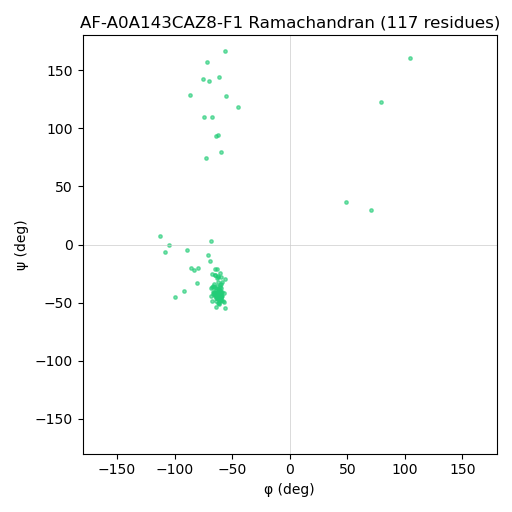C C . GLY A 1 81 ? -2.810 8.817 -7.853 1.00 90.06 81 GLY A C 1
ATOM 618 O O . GLY A 1 81 ? -3.862 9.314 -7.457 1.00 90.06 81 GLY A O 1
ATOM 619 N N . PHE A 1 82 ? -2.586 7.501 -7.790 1.00 89.69 82 PHE A N 1
ATOM 620 C CA . PHE A 1 82 ? -3.569 6.557 -7.246 1.00 89.69 82 PHE A CA 1
ATOM 621 C C . PHE A 1 82 ? -3.824 6.764 -5.751 1.00 89.69 82 PHE A C 1
ATOM 623 O O . PHE A 1 82 ? -4.972 6.669 -5.317 1.00 89.69 82 PHE A O 1
ATOM 630 N N . LEU A 1 83 ? -2.792 7.106 -4.974 1.00 88.25 83 LEU A N 1
ATOM 631 C CA . LEU A 1 83 ? -2.953 7.481 -3.571 1.00 88.25 83 LEU A CA 1
ATOM 632 C C . LEU A 1 83 ? -3.869 8.707 -3.431 1.00 88.25 83 LEU A C 1
ATOM 634 O O . LEU A 1 83 ? -4.786 8.690 -2.617 1.00 88.25 83 LEU A O 1
ATOM 638 N N . LEU A 1 84 ? -3.685 9.743 -4.255 1.00 89.31 84 LEU A N 1
ATOM 639 C CA . LEU A 1 84 ? -4.553 10.927 -4.247 1.00 89.31 84 LEU A CA 1
ATOM 640 C C . LEU A 1 84 ? -6.001 10.603 -4.644 1.00 89.31 84 LEU A C 1
ATOM 642 O O . LEU A 1 84 ? -6.931 11.133 -4.036 1.00 89.31 84 LEU A O 1
ATOM 646 N N . VAL A 1 85 ? -6.207 9.711 -5.621 1.00 89.38 85 VAL A N 1
ATOM 647 C CA . VAL A 1 85 ? -7.551 9.211 -5.963 1.00 89.38 85 VAL A CA 1
ATOM 648 C C . VAL A 1 85 ? -8.176 8.502 -4.762 1.00 89.38 85 VAL A C 1
ATOM 650 O O . VAL A 1 85 ? -9.321 8.790 -4.425 1.00 89.38 85 VAL A O 1
ATOM 653 N N . ALA A 1 86 ? -7.432 7.638 -4.069 1.00 84.56 86 ALA A N 1
ATOM 654 C CA . ALA A 1 86 ? -7.921 6.978 -2.860 1.00 84.56 86 ALA A CA 1
ATOM 655 C C . ALA A 1 86 ? -8.272 7.994 -1.756 1.00 84.56 86 ALA A C 1
ATOM 657 O O . ALA A 1 86 ? -9.345 7.914 -1.161 1.00 84.56 86 ALA A O 1
ATOM 658 N N . LEU A 1 87 ? -7.427 9.008 -1.537 1.00 85.94 87 LEU A N 1
ATOM 659 C CA . LEU A 1 87 ? -7.691 10.071 -0.561 1.00 85.94 87 LEU A CA 1
ATOM 660 C C . LEU A 1 87 ? -8.912 10.926 -0.920 1.00 85.94 87 LEU A C 1
ATOM 662 O O . LEU A 1 87 ? -9.544 11.468 -0.015 1.00 85.94 87 LEU A O 1
ATOM 666 N N . SER A 1 88 ? -9.282 11.038 -2.199 1.00 88.75 88 SER A N 1
ATOM 667 C CA . SER A 1 88 ? -10.458 11.816 -2.616 1.00 88.75 88 SER A CA 1
ATOM 668 C C . SER A 1 88 ? -11.775 11.273 -2.047 1.00 88.75 88 SER A C 1
ATOM 670 O O . SER A 1 88 ? -12.693 12.050 -1.783 1.00 88.75 88 SER A O 1
ATOM 672 N N . PHE A 1 89 ? -11.845 9.967 -1.758 1.00 82.50 89 PHE A N 1
ATOM 673 C CA . PHE A 1 89 ? -12.996 9.358 -1.085 1.00 82.50 89 PHE A CA 1
ATOM 674 C C . PHE A 1 89 ? -13.148 9.825 0.369 1.00 82.50 89 PHE A C 1
ATOM 676 O O . PHE A 1 89 ? -14.254 9.816 0.898 1.00 82.50 89 PHE A O 1
ATOM 683 N N . VAL A 1 90 ? -12.049 10.246 1.003 1.00 82.88 90 VAL A N 1
ATOM 684 C CA . VAL A 1 90 ? -11.999 10.647 2.417 1.00 82.88 90 VAL A CA 1
ATOM 685 C C . VAL A 1 90 ? -12.053 12.170 2.560 1.00 82.88 90 VAL A C 1
ATOM 687 O O . VAL A 1 90 ? -12.806 12.695 3.372 1.00 82.88 90 VAL A O 1
ATOM 690 N N . TYR A 1 91 ? -11.278 12.891 1.750 1.00 81.19 91 TYR A N 1
ATOM 691 C CA . TYR A 1 91 ? -11.077 14.341 1.866 1.00 81.19 91 TYR A CA 1
ATOM 692 C C . TYR A 1 91 ? -11.829 15.165 0.810 1.00 81.19 91 TYR A C 1
ATOM 694 O O . TYR A 1 91 ? -11.762 16.396 0.826 1.00 81.19 91 TYR A O 1
ATOM 702 N N . GLY A 1 92 ? -12.558 14.507 -0.094 1.00 86.81 92 GLY A N 1
ATOM 703 C CA . GLY A 1 92 ? -13.424 15.142 -1.080 1.00 86.81 92 GLY A CA 1
ATOM 704 C C . GLY A 1 92 ? -12.864 15.159 -2.503 1.00 86.81 92 GLY A C 1
ATOM 705 O O . GLY A 1 92 ? -11.665 15.039 -2.758 1.00 86.81 92 GLY A O 1
ATOM 706 N N . TRP A 1 93 ? -13.776 15.355 -3.456 1.00 92.06 93 TRP A N 1
ATOM 707 C CA . TRP A 1 93 ? -13.529 15.179 -4.891 1.00 92.06 93 TRP A CA 1
ATOM 708 C C . TRP A 1 93 ? -12.595 16.237 -5.490 1.00 92.06 93 TRP A C 1
ATOM 710 O O . TRP A 1 93 ? -12.063 16.038 -6.578 1.00 92.06 93 TRP A O 1
ATOM 720 N N . TRP A 1 94 ? -12.339 17.340 -4.781 1.00 90.94 94 TRP A N 1
ATOM 721 C CA . TRP A 1 94 ? -11.397 18.375 -5.216 1.00 90.94 94 TRP A CA 1
ATOM 722 C C . TRP A 1 94 ? -9.974 17.821 -5.412 1.00 90.94 94 TRP A C 1
ATOM 724 O O . TRP A 1 94 ? -9.248 18.298 -6.282 1.00 90.94 94 TRP A O 1
ATOM 734 N N . LEU A 1 95 ? -9.596 16.763 -4.681 1.00 88.75 95 LEU A N 1
ATOM 735 C CA . LEU A 1 95 ? -8.313 16.070 -4.846 1.00 88.75 95 LEU A CA 1
ATOM 736 C C . LEU A 1 95 ? -8.130 15.464 -6.242 1.00 88.75 95 LEU A C 1
ATOM 738 O O . LEU A 1 95 ? -6.995 15.321 -6.696 1.00 88.75 95 LEU A O 1
ATOM 742 N N . LEU A 1 96 ? -9.219 15.165 -6.960 1.00 91.12 96 LEU A N 1
ATOM 743 C CA . LEU A 1 96 ? -9.150 14.669 -8.337 1.00 91.12 96 LEU A CA 1
ATOM 744 C C . LEU A 1 96 ? -8.530 15.699 -9.289 1.00 91.12 96 LEU A C 1
ATOM 746 O O . LEU A 1 96 ? -7.863 15.309 -10.247 1.00 91.12 96 LEU A O 1
ATOM 750 N N . ALA A 1 97 ? -8.667 16.998 -8.993 1.00 91.94 97 ALA A N 1
ATOM 751 C CA . ALA A 1 97 ? -8.026 18.062 -9.764 1.00 91.94 97 ALA A CA 1
ATOM 752 C C . ALA A 1 97 ? -6.491 18.007 -9.677 1.00 91.94 97 ALA A C 1
ATOM 754 O O . ALA A 1 97 ? -5.814 18.440 -10.604 1.00 91.94 97 ALA A O 1
ATOM 755 N N . VAL A 1 98 ? -5.939 17.444 -8.594 1.00 91.00 98 VAL A N 1
ATOM 756 C CA . VAL A 1 98 ? -4.493 17.226 -8.420 1.00 91.00 98 VAL A CA 1
ATOM 757 C C . VAL A 1 98 ? -4.087 15.836 -8.914 1.00 91.00 98 VAL A C 1
ATOM 759 O O . VAL A 1 98 ? -3.062 15.686 -9.578 1.00 91.00 98 VAL A O 1
ATOM 762 N N . ALA A 1 99 ? -4.907 14.816 -8.646 1.00 90.31 99 ALA A N 1
ATOM 763 C CA . ALA A 1 99 ? -4.629 13.440 -9.045 1.00 90.31 99 ALA A CA 1
ATOM 764 C C . ALA A 1 99 ? -4.590 13.263 -10.573 1.00 90.31 99 ALA A C 1
ATOM 766 O O . ALA A 1 99 ? -3.701 12.590 -11.090 1.00 90.31 99 ALA A O 1
ATOM 767 N N . GLY A 1 100 ? -5.519 13.894 -11.302 1.00 92.12 100 GLY A N 1
ATOM 768 C CA . GLY A 1 100 ? -5.614 13.801 -12.762 1.00 92.12 100 GLY A CA 1
ATOM 769 C C . GLY A 1 100 ? -4.325 14.216 -13.486 1.00 92.12 100 GLY A C 1
ATOM 770 O O . GLY A 1 100 ? -3.782 13.409 -14.241 1.00 92.12 100 GLY A O 1
ATOM 771 N N . PRO A 1 101 ? -3.782 15.424 -13.236 1.00 93.56 101 PRO A N 1
ATOM 772 C CA . PRO A 1 101 ? -2.504 15.856 -13.800 1.00 93.56 101 PRO A CA 1
ATOM 773 C C . PRO A 1 101 ? -1.339 14.919 -13.470 1.00 93.56 101 PRO A C 1
ATOM 775 O O . PRO A 1 101 ? -0.542 14.599 -14.347 1.00 93.56 101 PRO A O 1
ATOM 778 N N . VAL A 1 102 ? -1.255 14.433 -12.229 1.00 91.19 102 VAL A N 1
ATOM 779 C CA . VAL A 1 102 ? -0.196 13.504 -11.803 1.00 91.19 102 VAL A CA 1
ATOM 780 C C . VAL A 1 102 ? -0.284 12.177 -12.567 1.00 91.19 102 VAL A C 1
ATOM 782 O O . VAL A 1 102 ? 0.730 11.678 -13.057 1.00 91.19 102 VAL A O 1
ATOM 785 N N . LEU A 1 103 ? -1.491 11.627 -12.726 1.00 90.81 103 LEU A N 1
ATOM 786 C CA . LEU A 1 103 ? -1.722 10.401 -13.494 1.00 90.81 103 LEU A CA 1
ATOM 787 C C . LEU A 1 103 ? -1.456 10.599 -14.991 1.00 90.81 103 LEU A C 1
ATOM 789 O O . LEU A 1 103 ? -0.899 9.709 -15.630 1.00 90.81 103 LEU A O 1
ATOM 793 N N . LEU A 1 104 ? -1.780 11.770 -15.547 1.00 92.44 104 LEU A N 1
ATOM 794 C CA . LEU A 1 104 ? -1.436 12.125 -16.928 1.00 92.44 104 LEU A CA 1
ATOM 795 C C . LEU A 1 104 ? 0.079 12.186 -17.138 1.00 92.44 104 LEU A C 1
ATOM 797 O O . LEU A 1 104 ? 0.575 11.662 -18.134 1.00 92.44 104 LEU A O 1
ATOM 801 N N . VAL A 1 105 ? 0.825 12.772 -16.197 1.00 89.50 105 VAL A N 1
ATOM 802 C CA . VAL A 1 105 ? 2.296 12.779 -16.235 1.00 89.50 105 VAL A CA 1
ATOM 803 C C . VAL A 1 105 ? 2.837 11.353 -16.169 1.00 89.50 105 VAL A C 1
ATOM 805 O O . VAL A 1 105 ? 3.699 10.991 -16.968 1.00 89.50 105 VAL A O 1
ATOM 808 N N . ALA A 1 106 ? 2.303 10.520 -15.275 1.00 88.75 106 ALA A N 1
ATOM 809 C CA . ALA A 1 106 ? 2.697 9.120 -15.181 1.00 88.75 106 ALA A CA 1
ATOM 810 C C . ALA A 1 106 ? 2.431 8.357 -16.490 1.00 88.75 106 ALA A C 1
ATOM 812 O O . ALA A 1 106 ? 3.308 7.644 -16.977 1.00 88.75 106 ALA A O 1
ATOM 813 N N . ALA A 1 107 ? 1.263 8.560 -17.106 1.00 87.81 107 ALA A N 1
ATOM 814 C CA . ALA A 1 107 ? 0.914 7.969 -18.394 1.00 87.81 107 ALA A CA 1
ATOM 815 C C . ALA A 1 107 ? 1.849 8.451 -19.514 1.00 87.81 107 ALA A C 1
ATOM 817 O O . ALA A 1 107 ? 2.354 7.639 -20.287 1.00 87.81 107 ALA A O 1
ATOM 818 N N . ALA A 1 108 ? 2.150 9.751 -19.573 1.00 88.56 108 ALA A N 1
ATOM 819 C CA . ALA A 1 108 ? 3.075 10.311 -20.554 1.00 88.56 108 ALA A CA 1
ATOM 820 C C . ALA A 1 108 ? 4.495 9.739 -20.405 1.00 88.56 108 ALA A C 1
ATOM 822 O O . ALA A 1 108 ? 5.135 9.414 -21.406 1.00 88.56 108 ALA A O 1
ATOM 823 N N . LEU A 1 109 ? 4.982 9.579 -19.170 1.00 84.81 109 LEU A N 1
ATOM 824 C CA . LEU A 1 109 ? 6.280 8.964 -18.881 1.00 84.81 109 LEU A CA 1
ATOM 825 C C . LEU A 1 109 ? 6.302 7.479 -19.257 1.00 84.81 109 LEU A C 1
ATOM 827 O O . LEU A 1 109 ? 7.275 7.022 -19.854 1.00 84.81 109 LEU A O 1
ATOM 831 N N . ALA A 1 110 ? 5.225 6.743 -18.975 1.00 82.94 110 ALA A N 1
ATOM 832 C CA . ALA A 1 110 ? 5.100 5.341 -19.361 1.00 82.94 110 ALA A CA 1
ATOM 833 C C . ALA A 1 110 ? 5.129 5.182 -20.889 1.00 82.94 110 ALA A C 1
ATOM 835 O O . ALA A 1 110 ? 5.904 4.380 -21.409 1.00 82.94 110 ALA A O 1
ATOM 836 N N . VAL A 1 111 ? 4.359 6.001 -21.615 1.00 83.56 111 VAL A N 1
ATOM 837 C CA . VAL A 1 111 ? 4.323 5.985 -23.084 1.00 83.56 111 VAL A CA 1
ATOM 838 C C . VAL A 1 111 ? 5.693 6.336 -23.663 1.00 83.56 111 VAL A C 1
ATOM 840 O O . VAL A 1 111 ? 6.215 5.559 -24.461 1.00 83.56 111 VAL A O 1
ATOM 843 N N . ARG A 1 112 ? 6.331 7.429 -23.218 1.00 76.44 112 ARG A N 1
ATOM 844 C CA . ARG A 1 112 ? 7.676 7.826 -23.686 1.00 76.44 112 ARG A CA 1
ATOM 845 C C . ARG A 1 112 ? 8.740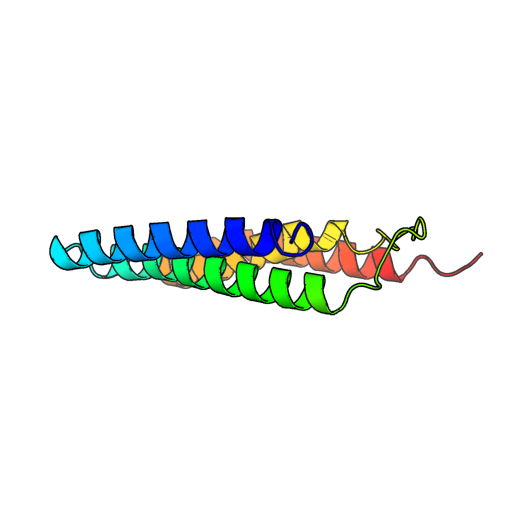 6.767 -23.397 1.00 76.44 112 ARG A C 1
ATOM 847 O O . ARG A 1 112 ? 9.613 6.541 -24.230 1.00 76.44 112 ARG A O 1
ATOM 854 N N . GLY A 1 113 ? 8.640 6.078 -22.261 1.00 64.75 113 GLY A N 1
ATOM 855 C CA . GLY A 1 113 ? 9.501 4.945 -21.922 1.00 64.75 113 GLY A CA 1
ATOM 856 C C . GLY A 1 113 ? 9.375 3.764 -22.891 1.00 64.75 113 GLY A C 1
ATOM 857 O O . GLY A 1 113 ? 10.363 3.080 -23.161 1.00 64.75 113 GLY A O 1
ATOM 858 N N . THR A 1 114 ? 8.182 3.546 -23.456 1.00 58.88 114 THR A N 1
ATOM 859 C CA . THR A 1 114 ? 7.926 2.484 -24.447 1.00 58.88 114 THR A CA 1
ATOM 860 C C . THR A 1 114 ? 8.298 2.856 -25.887 1.00 58.88 114 THR A C 1
ATOM 862 O O . THR A 1 114 ? 8.529 1.957 -26.688 1.00 58.88 114 THR A O 1
ATOM 865 N N . THR A 1 115 ? 8.387 4.150 -26.236 1.00 56.53 115 THR A N 1
ATOM 866 C CA . THR A 1 115 ? 8.563 4.602 -27.636 1.00 56.53 115 THR A CA 1
ATOM 867 C C . THR A 1 115 ? 10.013 4.734 -28.108 1.00 56.53 115 THR A C 1
ATOM 869 O O . THR A 1 115 ? 10.227 4.994 -29.288 1.00 56.53 115 THR A O 1
ATOM 872 N N . ALA A 1 116 ? 11.014 4.538 -27.242 1.00 52.91 116 ALA A N 1
ATOM 873 C CA . ALA A 1 116 ? 12.422 4.475 -27.650 1.00 52.91 116 ALA A CA 1
ATOM 874 C C . ALA A 1 116 ? 12.706 3.146 -28.380 1.00 52.91 116 ALA A C 1
ATOM 876 O O . ALA A 1 116 ? 13.258 2.197 -27.812 1.00 52.91 116 ALA A O 1
ATOM 877 N N . ARG A 1 117 ? 12.222 3.082 -29.622 1.00 47.28 117 ARG A N 1
ATOM 878 C CA . ARG A 1 117 ? 12.462 2.046 -30.620 1.00 47.28 117 ARG A CA 1
ATOM 879 C C . ARG A 1 117 ? 13.867 2.231 -31.191 1.00 47.28 117 ARG A C 1
ATOM 881 O O . ARG A 1 117 ? 14.339 3.353 -31.320 1.00 47.28 117 ARG A O 1
ATOM 888 N N . GLU A 1 118 ? 14.495 1.095 -31.442 1.00 46.88 118 GLU A N 1
ATOM 889 C CA . GLU A 1 118 ? 15.819 0.893 -32.023 1.00 46.88 118 GLU A CA 1
ATOM 890 C C . GLU A 1 118 ? 16.061 1.790 -33.246 1.00 46.88 118 GLU A C 1
ATOM 892 O O . GLU A 1 118 ? 15.371 1.651 -34.255 1.00 46.88 118 GLU A O 1
ATOM 897 N N . GLU A 1 119 ? 17.062 2.661 -33.138 1.00 37.28 119 GLU A N 1
ATOM 898 C CA . GLU A 1 119 ? 17.960 3.031 -34.235 1.00 37.28 119 GLU A CA 1
ATOM 899 C C . GLU A 1 119 ? 19.397 2.809 -33.754 1.00 37.28 119 GLU A C 1
ATOM 901 O O . GLU A 1 119 ? 19.687 3.159 -32.582 1.00 37.28 119 GLU A O 1
#

Organism: NCBI:txid1783515